Protein AF-A0A235B9M5-F1 (afdb_monomer_lite)

Foldseek 3Di:
DPDPVVVVVVVVVLLVVLLVVQLVVLVVPQDQWDQDDDDPDDDPDPTDGDDPVVSVVSSVVSSVVSSVVSVVVVVVVVVVVVVVVVVVVVVD

Structure (mmCIF, N/CA/C/O backbone):
data_AF-A0A235B9M5-F1
#
_entry.id   AF-A0A235B9M5-F1
#
loop_
_atom_site.group_PDB
_atom_site.id
_atom_site.type_symbol
_atom_site.label_atom_id
_atom_site.label_alt_id
_atom_site.label_comp_id
_atom_site.label_asym_id
_atom_site.label_entity_id
_atom_site.label_seq_id
_atom_site.pdbx_PDB_ins_code
_atom_site.Cartn_x
_atom_site.Cartn_y
_atom_site.Cartn_z
_atom_site.occupancy
_atom_site.B_iso_or_equiv
_atom_site.auth_seq_id
_atom_site.auth_comp_id
_atom_site.auth_asym_id
_atom_site.auth_atom_id
_atom_site.pdbx_PDB_model_num
ATOM 1 N N . MET A 1 1 ? -23.695 1.570 23.329 1.00 46.06 1 MET A N 1
ATOM 2 C CA . MET A 1 1 ? -23.512 0.335 22.529 1.00 46.06 1 MET A CA 1
ATOM 3 C C . MET A 1 1 ? -23.037 0.720 21.132 1.00 46.06 1 MET A C 1
ATOM 5 O O . MET A 1 1 ? -23.812 1.302 20.387 1.00 46.06 1 MET A O 1
ATOM 9 N N . LEU A 1 2 ? -21.768 0.485 20.779 1.00 46.47 2 LEU A N 1
ATOM 10 C CA . LEU A 1 2 ? -21.288 0.761 19.418 1.00 46.47 2 LEU A CA 1
ATOM 11 C C . LEU A 1 2 ? -21.818 -0.337 18.483 1.00 46.47 2 LEU A C 1
ATOM 13 O O . LEU A 1 2 ? -21.491 -1.511 18.651 1.00 46.47 2 LEU A O 1
ATOM 17 N N . ASN A 1 3 ? -22.682 0.039 17.543 1.00 48.56 3 ASN A N 1
ATOM 18 C CA . ASN A 1 3 ? -23.336 -0.885 16.623 1.00 48.56 3 ASN A CA 1
ATOM 19 C C . ASN A 1 3 ? -22.274 -1.589 15.748 1.00 48.56 3 ASN A C 1
ATOM 21 O O . ASN A 1 3 ? -21.553 -0.935 14.996 1.00 48.56 3 ASN A O 1
ATOM 25 N N . ARG A 1 4 ? -22.145 -2.923 15.832 1.00 55.31 4 ARG A N 1
ATOM 26 C CA . ARG A 1 4 ? -21.132 -3.701 15.076 1.00 55.31 4 ARG A CA 1
ATOM 27 C C . ARG A 1 4 ? -21.159 -3.407 13.566 1.00 55.31 4 ARG A C 1
ATOM 29 O O . ARG A 1 4 ? -20.115 -3.455 12.920 1.00 55.31 4 ARG A O 1
ATOM 36 N N . LYS A 1 5 ? -22.321 -3.025 13.018 1.00 56.31 5 LYS A N 1
ATOM 37 C CA . LYS A 1 5 ? -22.484 -2.644 11.605 1.00 56.31 5 LYS A CA 1
ATOM 38 C C . LYS A 1 5 ? -21.771 -1.337 11.228 1.00 56.31 5 LYS A C 1
ATOM 40 O O . LYS A 1 5 ? -21.291 -1.225 10.104 1.00 56.31 5 LYS A O 1
ATOM 45 N N . THR A 1 6 ? -21.676 -0.354 12.126 1.00 57.84 6 THR A N 1
ATOM 46 C CA . THR A 1 6 ? -20.956 0.904 11.844 1.00 57.84 6 THR A CA 1
ATOM 47 C C . THR A 1 6 ? -19.450 0.760 12.033 1.00 57.84 6 THR A C 1
ATOM 49 O O . THR A 1 6 ? -18.691 1.428 11.333 1.00 57.84 6 THR A O 1
ATOM 52 N N . LEU A 1 7 ? -19.006 -0.151 12.905 1.00 57.12 7 LEU A N 1
ATOM 53 C CA . LEU A 1 7 ? -17.587 -0.464 13.082 1.00 57.12 7 LEU A CA 1
ATOM 54 C C . LEU A 1 7 ? -16.993 -1.117 11.819 1.00 57.12 7 LEU A C 1
ATOM 56 O O . LEU A 1 7 ? -15.960 -0.668 11.332 1.00 57.12 7 LEU A O 1
ATOM 60 N N . GLY A 1 8 ? -17.688 -2.104 11.236 1.00 62.44 8 GLY A N 1
ATOM 61 C CA . GLY A 1 8 ? -17.237 -2.787 10.015 1.00 62.44 8 GLY A CA 1
ATOM 62 C C . GLY A 1 8 ? -17.098 -1.853 8.808 1.00 62.44 8 GLY A C 1
ATOM 63 O O . GLY A 1 8 ? -16.118 -1.940 8.077 1.00 62.44 8 GLY A O 1
ATOM 64 N N . LYS A 1 9 ? -18.017 -0.890 8.645 1.00 69.62 9 LYS A N 1
ATOM 65 C CA . LYS A 1 9 ? -17.937 0.116 7.571 1.00 69.62 9 LYS A CA 1
ATOM 66 C C . LYS A 1 9 ? -16.717 1.031 7.707 1.00 69.62 9 LYS A C 1
ATOM 68 O O . LYS A 1 9 ? -16.089 1.341 6.704 1.00 69.62 9 LYS A O 1
ATOM 73 N N . LYS A 1 10 ? -16.358 1.441 8.929 1.00 70.69 10 LYS A N 1
ATOM 74 C CA . LYS A 1 10 ? -15.171 2.281 9.171 1.00 70.69 10 LYS A CA 1
ATOM 75 C C . LYS A 1 10 ? -13.868 1.523 8.913 1.00 70.69 10 LYS A C 1
ATOM 77 O O . LYS A 1 10 ? -12.951 2.088 8.330 1.00 70.69 10 LYS A O 1
ATOM 82 N N . VAL A 1 11 ? -13.809 0.247 9.299 1.00 71.25 11 VAL A N 1
ATOM 83 C CA . VAL A 1 11 ? -12.650 -0.622 9.031 1.00 71.25 11 VAL A CA 1
ATOM 84 C C . VAL A 1 11 ? -12.496 -0.877 7.531 1.00 71.25 11 VAL A C 1
ATOM 86 O O . VAL A 1 11 ? -11.398 -0.737 7.005 1.00 71.25 11 VAL A O 1
ATOM 89 N N . ALA A 1 12 ? -13.593 -1.164 6.826 1.00 74.00 12 ALA A N 1
ATOM 90 C CA . ALA A 1 12 ? -13.576 -1.337 5.375 1.00 74.00 12 ALA A CA 1
ATOM 91 C C . ALA A 1 12 ? -13.133 -0.058 4.649 1.00 74.00 12 ALA A C 1
ATOM 93 O O . A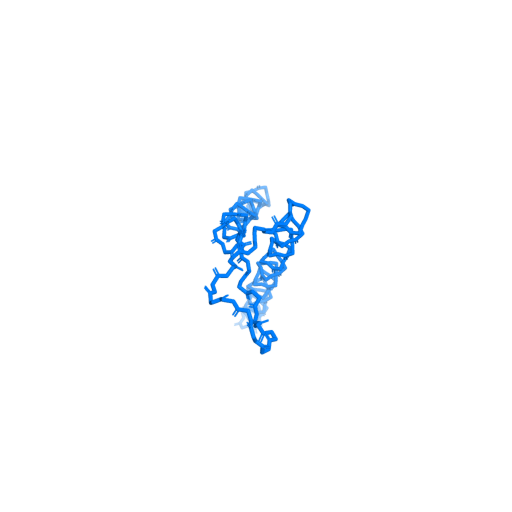LA A 1 12 ? -12.296 -0.123 3.756 1.00 74.00 12 ALA A O 1
ATOM 94 N N . LEU A 1 13 ? -13.630 1.111 5.071 1.00 77.31 13 LEU A N 1
ATOM 95 C CA . LEU A 1 13 ? -13.206 2.395 4.512 1.00 77.31 13 LEU A CA 1
ATOM 96 C C . LEU A 1 13 ? -11.703 2.629 4.727 1.00 77.31 13 LEU A C 1
ATOM 98 O O . LEU A 1 13 ? -11.008 3.015 3.795 1.00 77.31 13 LEU A O 1
ATOM 102 N N . GLY A 1 14 ? -11.190 2.339 5.927 1.00 76.25 14 GLY A N 1
ATOM 103 C CA . GLY A 1 14 ? -9.760 2.437 6.230 1.00 76.25 14 GLY A CA 1
ATOM 104 C C . GLY A 1 14 ? -8.905 1.499 5.374 1.00 76.25 14 GLY A C 1
ATOM 105 O O . GLY A 1 14 ? -7.872 1.918 4.859 1.00 76.25 14 GLY A O 1
ATOM 106 N N . ALA A 1 15 ? -9.365 0.265 5.155 1.00 76.06 15 ALA A N 1
ATOM 107 C CA . ALA A 1 15 ? -8.684 -0.699 4.292 1.00 76.06 15 ALA A CA 1
ATOM 108 C C . ALA A 1 15 ? -8.656 -0.243 2.825 1.00 76.06 15 ALA A C 1
ATOM 110 O O . ALA A 1 15 ? -7.612 -0.325 2.181 1.00 76.06 15 ALA A O 1
ATOM 111 N N . VAL A 1 16 ? -9.769 0.294 2.313 1.00 80.50 16 VAL A N 1
ATOM 112 C CA . VAL A 1 16 ? -9.847 0.843 0.950 1.00 80.50 16 VAL A CA 1
ATOM 113 C C . VAL A 1 16 ? -8.917 2.047 0.796 1.00 80.50 16 VAL A C 1
ATOM 115 O O . VAL A 1 16 ? -8.174 2.114 -0.178 1.00 80.50 16 VAL A O 1
ATOM 118 N N . VAL A 1 17 ? -8.892 2.964 1.767 1.00 80.81 17 VAL A N 1
ATOM 119 C CA . VAL A 1 17 ? -7.985 4.124 1.738 1.00 80.81 17 VAL A CA 1
ATOM 120 C C . VAL A 1 17 ? -6.519 3.679 1.776 1.00 80.81 17 VAL A C 1
ATOM 122 O O . VAL A 1 17 ? -5.721 4.173 0.985 1.00 80.81 17 VAL A O 1
ATOM 125 N N . CYS A 1 18 ? -6.164 2.708 2.623 1.00 79.50 18 CYS A N 1
ATOM 126 C CA . CYS A 1 18 ? -4.816 2.128 2.647 1.00 79.50 18 CYS A CA 1
ATOM 127 C C . CYS A 1 18 ? -4.437 1.485 1.310 1.00 79.50 18 CYS A C 1
ATOM 129 O O . CYS A 1 18 ? -3.321 1.692 0.839 1.00 79.50 18 CYS A O 1
ATOM 131 N N . LEU A 1 19 ? -5.350 0.741 0.682 1.00 78.50 19 LEU A N 1
ATOM 132 C CA . LEU A 1 19 ? -5.121 0.143 -0.633 1.00 78.50 19 LEU A CA 1
ATOM 133 C C . LEU A 1 19 ? -4.860 1.209 -1.698 1.00 78.50 19 LEU A C 1
ATOM 135 O O . LEU A 1 19 ? -3.873 1.116 -2.419 1.00 78.50 19 LEU A O 1
ATOM 139 N N . VAL A 1 20 ? -5.701 2.243 -1.760 1.00 82.44 20 VAL A N 1
ATOM 140 C CA . VAL A 1 20 ? -5.559 3.329 -2.740 1.00 82.44 20 VAL A CA 1
ATOM 141 C C . VAL A 1 20 ? -4.248 4.087 -2.531 1.00 82.44 20 VAL A C 1
ATOM 143 O O . VAL A 1 20 ? -3.526 4.328 -3.496 1.00 82.44 20 VAL A O 1
ATOM 146 N N . LEU A 1 21 ? -3.894 4.412 -1.284 1.00 80.19 21 LEU A N 1
ATOM 147 C CA . LEU A 1 21 ? -2.631 5.089 -0.976 1.00 80.19 21 LEU A CA 1
ATOM 148 C C . LEU A 1 21 ? -1.415 4.218 -1.309 1.00 80.19 21 LEU A C 1
ATOM 150 O O . LEU A 1 21 ? -0.466 4.722 -1.900 1.00 80.19 21 LEU A O 1
ATOM 154 N N . SER A 1 22 ? -1.458 2.921 -0.995 1.00 74.56 22 SER A N 1
ATOM 155 C CA . SER A 1 22 ? -0.378 1.974 -1.321 1.00 74.56 22 SER A CA 1
ATOM 156 C C . SER A 1 22 ? -0.169 1.857 -2.830 1.00 74.56 22 SER A C 1
ATOM 158 O O . SER A 1 22 ? 0.964 1.783 -3.304 1.00 74.56 22 SER A O 1
ATOM 160 N N . LEU A 1 23 ? -1.264 1.876 -3.591 1.00 77.31 23 LEU A N 1
ATOM 161 C CA . LEU A 1 23 ? -1.244 1.772 -5.045 1.00 77.31 23 LEU A CA 1
ATOM 162 C C . LEU A 1 23 ? -0.704 3.060 -5.686 1.00 77.31 23 LEU A C 1
ATOM 164 O O . LEU A 1 23 ? 0.159 2.993 -6.557 1.00 77.31 23 LEU A O 1
ATOM 168 N N . LEU A 1 24 ? -1.119 4.232 -5.193 1.00 80.38 24 LEU A N 1
ATOM 169 C CA . LEU A 1 24 ? -0.563 5.527 -5.607 1.00 80.38 24 LEU A CA 1
ATOM 170 C C . LEU A 1 24 ? 0.934 5.642 -5.298 1.00 80.38 24 LEU A C 1
ATOM 172 O O . LEU A 1 24 ? 1.707 6.057 -6.161 1.00 80.38 24 LEU A O 1
ATOM 176 N N . PHE A 1 25 ? 1.355 5.235 -4.099 1.00 77.00 25 PHE A N 1
ATOM 177 C CA . PHE A 1 25 ? 2.768 5.226 -3.723 1.00 77.00 25 PHE A CA 1
ATOM 178 C C . PHE A 1 25 ? 3.581 4.268 -4.589 1.00 77.00 25 PHE A C 1
ATOM 180 O O . PHE A 1 25 ? 4.671 4.625 -5.027 1.00 77.00 25 PHE A O 1
ATOM 187 N N . SER A 1 26 ? 3.043 3.087 -4.897 1.00 71.25 26 SER A N 1
ATOM 188 C CA . SER A 1 26 ? 3.722 2.116 -5.759 1.00 71.25 26 SER A CA 1
ATOM 189 C C . SER A 1 26 ? 3.898 2.642 -7.179 1.00 71.25 26 SER A C 1
ATOM 191 O O . SER A 1 26 ? 4.964 2.458 -7.755 1.00 71.25 26 SER A O 1
ATOM 193 N N . LEU A 1 27 ? 2.910 3.348 -7.734 1.00 73.44 27 LEU A N 1
ATOM 194 C CA . LEU A 1 27 ? 3.031 3.972 -9.056 1.00 73.44 27 LEU A CA 1
ATOM 195 C C . LEU A 1 27 ? 4.048 5.122 -9.084 1.00 73.44 27 LEU A C 1
ATOM 197 O O . LEU A 1 27 ? 4.725 5.294 -10.093 1.00 73.44 27 LEU A O 1
ATOM 201 N N . MET A 1 28 ? 4.164 5.886 -7.995 1.00 73.38 28 MET A N 1
ATOM 202 C CA . MET A 1 28 ? 5.091 7.024 -7.894 1.00 73.38 28 MET A CA 1
ATOM 203 C C . MET A 1 28 ? 6.534 6.608 -7.584 1.00 73.38 28 MET A C 1
ATOM 205 O O . MET A 1 28 ? 7.465 7.274 -8.027 1.00 73.38 28 MET A O 1
ATOM 209 N N . ILE A 1 29 ? 6.725 5.533 -6.813 1.00 69.69 29 ILE A N 1
ATOM 210 C CA . ILE A 1 29 ? 8.049 5.047 -6.388 1.00 69.69 29 ILE A CA 1
ATOM 211 C C . ILE A 1 29 ? 8.636 4.038 -7.375 1.00 69.69 29 ILE A C 1
ATOM 213 O O . ILE A 1 29 ? 9.858 3.917 -7.443 1.00 69.69 29 ILE A O 1
ATOM 217 N N . SER A 1 30 ? 7.804 3.307 -8.128 1.00 63.88 30 SER A N 1
ATOM 218 C CA . SER A 1 30 ? 8.314 2.265 -9.022 1.00 63.88 30 SER A CA 1
ATOM 219 C C . SER A 1 30 ? 9.269 2.872 -10.049 1.00 63.88 30 SER A C 1
ATOM 221 O O . SER A 1 30 ? 8.842 3.705 -10.854 1.00 63.88 30 SER A O 1
ATOM 223 N N . PRO A 1 31 ? 10.551 2.465 -10.044 1.00 62.81 31 PRO A N 1
ATOM 224 C CA . PRO A 1 31 ? 11.511 2.985 -10.997 1.00 62.81 31 PRO A CA 1
ATOM 225 C C . PRO A 1 31 ? 11.042 2.599 -12.401 1.00 62.81 31 PRO A C 1
ATOM 227 O O . PRO A 1 31 ? 10.719 1.444 -12.664 1.00 62.81 31 PRO A O 1
ATOM 230 N N . SER A 1 32 ? 10.953 3.577 -13.298 1.00 64.19 32 SER A N 1
ATOM 231 C CA . SER A 1 32 ? 10.630 3.368 -14.717 1.00 64.19 32 SER A CA 1
ATOM 232 C C . SER A 1 32 ? 11.883 3.129 -15.566 1.00 64.19 32 SER A C 1
ATOM 234 O O . SER A 1 32 ? 11.803 2.597 -16.674 1.0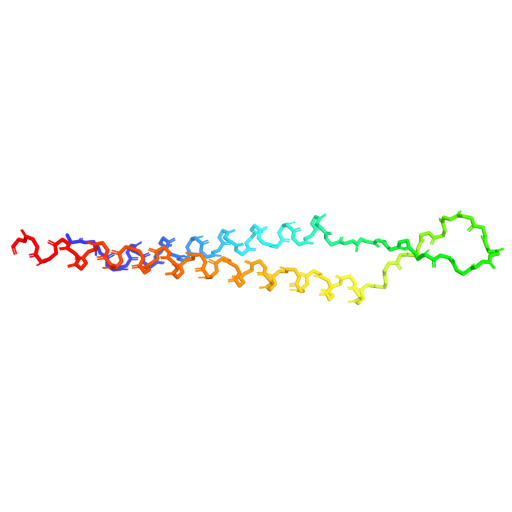0 64.19 32 SER A O 1
ATOM 236 N N . ALA A 1 33 ? 13.054 3.465 -15.023 1.00 58.09 33 ALA A N 1
ATOM 237 C CA . ALA A 1 33 ? 14.357 3.242 -15.623 1.00 58.09 33 ALA A CA 1
ATOM 238 C C . ALA A 1 33 ? 15.367 2.854 -14.539 1.00 58.09 33 ALA A C 1
ATOM 240 O O . ALA A 1 33 ? 15.310 3.362 -13.418 1.00 58.09 33 ALA A O 1
ATOM 241 N N . VAL A 1 34 ? 16.300 1.971 -14.888 1.00 60.47 34 VAL A N 1
ATOM 242 C CA . VAL A 1 34 ? 17.446 1.625 -14.039 1.00 60.47 34 VAL A CA 1
ATOM 243 C C . VAL A 1 34 ? 18.700 2.110 -14.752 1.00 60.47 34 VAL A C 1
ATOM 245 O O . VAL A 1 34 ? 18.871 1.875 -15.950 1.00 60.47 34 VAL A O 1
ATOM 248 N N . GLN A 1 35 ? 19.562 2.820 -14.029 1.00 58.47 35 GLN A N 1
ATOM 249 C CA . GLN A 1 35 ? 20.924 3.071 -14.483 1.00 58.47 35 GLN A CA 1
ATOM 250 C C . GLN A 1 35 ? 21.731 1.820 -14.149 1.00 58.47 35 GLN A C 1
ATOM 252 O O . GLN A 1 35 ? 21.906 1.495 -12.978 1.00 58.47 35 GLN A O 1
ATOM 257 N N . LEU A 1 36 ? 22.139 1.073 -15.172 1.00 60.25 36 LEU A N 1
ATOM 258 C CA . LEU A 1 36 ? 23.079 -0.023 -14.977 1.00 60.25 36 LEU A CA 1
ATOM 259 C C . LEU A 1 36 ? 24.445 0.593 -14.663 1.00 60.25 36 LEU A C 1
ATOM 261 O O . LEU A 1 36 ? 24.919 1.439 -15.424 1.00 60.25 36 LEU A O 1
ATOM 265 N N . GLU A 1 37 ? 25.047 0.195 -13.540 1.00 50.69 37 GLU A N 1
ATOM 266 C CA . GLU A 1 37 ? 26.468 0.445 -13.314 1.00 50.69 37 GLU A CA 1
ATOM 267 C C . GLU A 1 37 ? 27.268 -0.267 -14.404 1.00 50.69 37 GLU A C 1
ATOM 269 O O . GLU A 1 37 ? 26.967 -1.387 -14.818 1.00 50.69 37 GLU A O 1
ATOM 274 N N . GLN A 1 38 ? 28.232 0.466 -14.934 1.00 55.44 38 GLN A N 1
ATOM 275 C CA . GLN A 1 38 ? 28.915 0.183 -16.178 1.00 55.44 38 GLN A CA 1
ATOM 276 C C . GLN A 1 38 ? 30.149 -0.683 -15.907 1.00 55.44 38 GLN A C 1
ATOM 278 O O . GLN A 1 38 ? 30.978 -0.309 -15.080 1.00 55.44 38 GLN A O 1
ATOM 283 N N . GLU A 1 39 ? 30.299 -1.808 -16.615 1.00 55.00 39 GLU A N 1
ATOM 284 C CA . GLU A 1 39 ? 31.623 -2.421 -16.785 1.00 55.00 39 GLU A CA 1
ATOM 285 C C . GLU A 1 39 ? 32.517 -1.465 -17.593 1.00 55.00 39 GLU A C 1
ATOM 287 O O . GLU A 1 39 ? 32.048 -0.771 -18.500 1.00 55.00 39 GLU A O 1
ATOM 292 N N . GLU A 1 40 ? 33.794 -1.386 -17.210 1.00 48.78 40 GLU A N 1
ATOM 293 C CA . GLU A 1 40 ? 34.786 -0.428 -17.710 1.00 48.78 40 GLU A CA 1
ATOM 294 C C . GLU A 1 40 ? 34.814 -0.349 -19.251 1.00 48.78 40 GLU A C 1
ATOM 296 O O . GLU A 1 40 ? 35.271 -1.273 -19.919 1.00 48.78 40 GLU A O 1
ATOM 301 N N . GLY A 1 41 ? 34.383 0.784 -19.826 1.00 58.56 41 GLY A N 1
ATOM 302 C CA . GLY A 1 41 ? 34.734 1.158 -21.206 1.00 58.56 41 GLY A CA 1
ATOM 303 C C . GLY A 1 41 ? 33.631 1.706 -22.119 1.00 58.56 41 GLY A C 1
ATOM 304 O O . GLY A 1 41 ? 33.9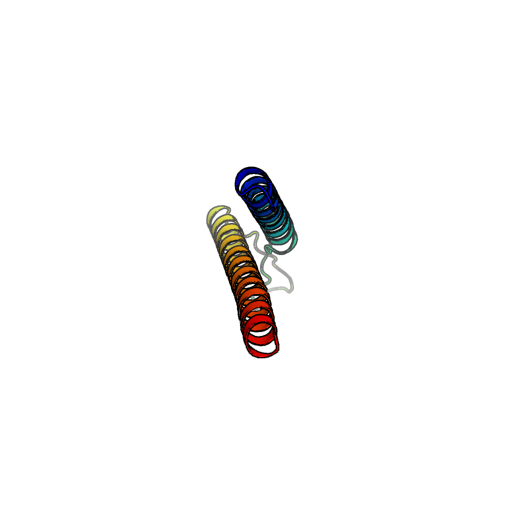63 2.239 -23.177 1.00 58.56 41 GLY A O 1
ATOM 305 N N . GLU A 1 42 ? 32.346 1.636 -21.758 1.00 51.28 42 GLU A N 1
ATOM 306 C CA . GLU A 1 42 ? 31.263 2.184 -22.600 1.00 51.28 42 GLU A CA 1
ATOM 307 C C . GLU A 1 42 ? 30.829 3.601 -22.158 1.00 51.28 42 GLU A C 1
ATOM 309 O O . GLU A 1 42 ? 31.151 4.058 -21.069 1.00 51.28 42 GLU A O 1
ATOM 314 N N . SER A 1 43 ? 30.152 4.361 -23.022 1.00 52.84 43 SER A N 1
ATOM 315 C CA . SER A 1 43 ? 29.829 5.786 -22.788 1.00 52.84 43 SER A CA 1
ATOM 316 C C . SER A 1 43 ? 28.863 6.023 -21.609 1.00 52.84 43 SER A C 1
ATOM 318 O O . SER A 1 43 ? 27.963 5.206 -21.393 1.00 52.84 43 SER A O 1
ATOM 320 N N . PRO A 1 44 ? 28.981 7.145 -20.872 1.00 51.53 44 PRO A N 1
ATOM 321 C CA . PRO A 1 44 ? 28.213 7.378 -19.652 1.00 51.53 44 PRO A CA 1
ATOM 322 C C . PRO A 1 44 ? 26.720 7.585 -19.947 1.00 51.53 44 PRO A C 1
ATOM 324 O O . PRO A 1 44 ? 26.349 8.403 -20.788 1.00 51.53 44 PRO A O 1
ATOM 327 N N . GLY A 1 45 ? 25.853 6.889 -19.204 1.00 51.97 45 GLY A N 1
ATOM 328 C CA . GLY A 1 45 ? 24.450 7.294 -19.048 1.00 51.97 45 GLY A CA 1
ATOM 329 C C . GLY A 1 45 ? 23.411 6.602 -19.934 1.00 51.97 45 GLY A C 1
ATOM 330 O O . GLY A 1 45 ? 22.374 7.201 -20.220 1.00 51.97 45 GLY A O 1
ATOM 331 N N . LYS A 1 46 ? 23.623 5.348 -20.351 1.00 51.62 46 LYS A N 1
ATOM 332 C CA . LYS A 1 4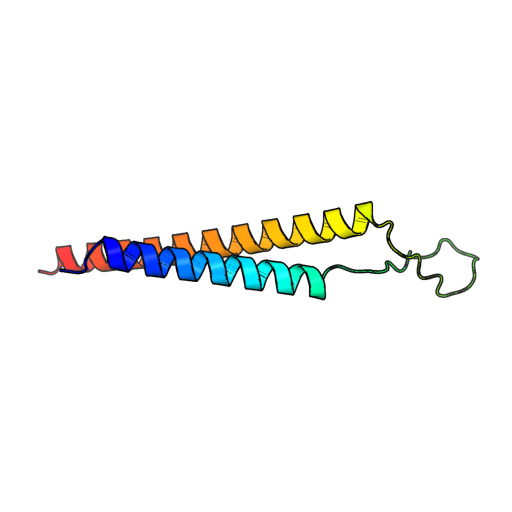6 ? 22.581 4.582 -21.056 1.00 51.62 46 LYS A CA 1
ATOM 333 C C . LYS A 1 46 ? 21.496 4.127 -20.072 1.00 51.62 46 LYS A C 1
ATOM 335 O O . LYS A 1 46 ? 21.565 3.049 -19.489 1.00 51.62 46 LYS A O 1
ATOM 340 N N . THR A 1 47 ? 20.487 4.969 -19.874 1.00 58.25 47 THR A N 1
ATOM 341 C CA . THR A 1 47 ? 19.252 4.601 -19.177 1.00 58.25 47 THR A CA 1
ATOM 342 C C . THR A 1 47 ? 18.499 3.573 -20.015 1.00 58.25 47 THR A C 1
ATOM 344 O O . THR A 1 47 ? 18.043 3.860 -21.122 1.00 58.25 47 THR A O 1
ATOM 347 N N . VAL A 1 48 ? 18.382 2.347 -19.505 1.00 62.84 48 VAL A N 1
ATOM 348 C CA . VAL A 1 48 ? 17.604 1.303 -20.177 1.00 62.84 48 VAL A CA 1
ATOM 349 C C . VAL A 1 48 ? 16.177 1.360 -19.626 1.00 62.84 48 VAL A C 1
ATOM 351 O O . VAL A 1 48 ? 15.998 1.264 -18.406 1.00 62.84 48 VAL A O 1
ATOM 354 N N . PRO A 1 49 ? 15.149 1.546 -20.477 1.00 63.22 49 PRO A N 1
ATOM 355 C CA . PRO A 1 49 ? 13.769 1.466 -20.022 1.00 63.22 49 PRO A CA 1
ATOM 356 C C . PRO A 1 49 ? 13.504 0.053 -19.498 1.00 63.22 49 PRO A C 1
ATOM 358 O O . PRO A 1 49 ? 13.850 -0.938 -20.147 1.00 63.22 49 PRO A O 1
ATOM 361 N N . LEU A 1 50 ? 12.898 -0.048 -18.314 1.00 66.19 50 LEU A N 1
ATOM 362 C CA . LEU A 1 50 ? 12.498 -1.341 -17.767 1.00 66.19 50 LEU A CA 1
ATOM 363 C C . LEU A 1 50 ? 11.482 -1.991 -18.706 1.00 66.19 50 LEU A C 1
ATOM 365 O O . LEU A 1 50 ? 10.551 -1.339 -19.186 1.00 66.19 50 LEU A O 1
ATOM 369 N N . SER A 1 51 ? 11.649 -3.290 -18.964 1.00 74.38 51 SER A N 1
ATOM 370 C CA . SER A 1 51 ? 10.643 -4.028 -19.719 1.00 74.38 51 SER A CA 1
ATOM 371 C C . SER A 1 51 ? 9.292 -3.918 -18.993 1.00 74.38 51 SER A C 1
ATOM 373 O O . SER A 1 51 ? 9.264 -3.927 -17.755 1.00 74.38 51 SER A O 1
ATOM 375 N N . PRO A 1 52 ? 8.160 -3.833 -19.717 1.00 73.38 52 PRO A N 1
ATOM 376 C CA . PRO A 1 52 ? 6.849 -3.657 -19.093 1.00 73.38 52 PRO A CA 1
ATOM 377 C C . PRO A 1 52 ? 6.571 -4.697 -18.000 1.00 73.38 52 PRO A C 1
ATOM 379 O O . PRO A 1 52 ? 6.015 -4.368 -16.958 1.00 73.38 52 PRO A O 1
ATOM 382 N N . GLY A 1 53 ? 7.027 -5.941 -18.195 1.00 76.94 53 GLY A N 1
ATOM 383 C CA . GLY A 1 53 ? 6.910 -7.006 -17.199 1.00 76.94 53 GLY A CA 1
ATOM 384 C C . GLY A 1 53 ? 7.657 -6.713 -15.894 1.00 76.94 53 GLY A C 1
ATOM 385 O O . GLY A 1 53 ? 7.081 -6.882 -14.821 1.00 76.94 53 GLY A O 1
ATOM 386 N N . LEU A 1 54 ? 8.902 -6.227 -15.963 1.00 73.62 54 LEU A N 1
ATOM 387 C CA . LEU A 1 54 ? 9.686 -5.895 -14.766 1.00 73.62 54 LEU A CA 1
ATOM 388 C C . LEU A 1 54 ? 9.083 -4.714 -13.994 1.00 73.62 54 LEU A C 1
ATOM 390 O O . LEU A 1 54 ? 9.061 -4.733 -12.764 1.00 73.62 54 LEU A O 1
ATOM 394 N N . TYR A 1 55 ? 8.551 -3.719 -14.710 1.00 76.50 55 TYR A N 1
ATOM 395 C CA . TYR A 1 55 ? 7.852 -2.588 -14.100 1.00 76.50 55 TYR A CA 1
ATOM 396 C C . TYR A 1 55 ? 6.639 -3.053 -13.281 1.00 76.50 55 TYR A C 1
ATOM 398 O O . TYR A 1 55 ? 6.526 -2.723 -12.100 1.00 76.50 55 TYR A O 1
ATOM 406 N N . TRP A 1 56 ? 5.766 -3.881 -13.866 1.00 76.12 56 TRP A N 1
ATOM 407 C CA . TRP A 1 56 ? 4.576 -4.383 -13.169 1.00 76.12 56 TRP A CA 1
ATOM 408 C C . TRP A 1 56 ? 4.919 -5.282 -11.978 1.00 76.12 56 TRP A C 1
ATOM 410 O O . TRP A 1 56 ? 4.237 -5.212 -10.958 1.00 76.12 56 TRP A O 1
ATOM 420 N N . ILE A 1 57 ? 5.993 -6.075 -12.062 1.00 80.88 57 ILE A N 1
ATOM 421 C CA . ILE A 1 57 ? 6.495 -6.858 -10.921 1.00 80.88 57 ILE A CA 1
ATOM 422 C C . ILE A 1 57 ? 6.917 -5.929 -9.774 1.00 80.88 57 ILE A C 1
ATOM 424 O O . ILE A 1 57 ? 6.560 -6.190 -8.625 1.00 80.88 57 ILE A O 1
ATOM 428 N N . GLY A 1 58 ? 7.607 -4.825 -10.079 1.00 77.12 58 GLY A N 1
ATOM 429 C CA . GLY A 1 58 ? 7.955 -3.796 -9.098 1.00 77.12 58 GLY A CA 1
ATOM 430 C C . GLY A 1 58 ? 6.718 -3.179 -8.444 1.00 77.12 58 GLY A C 1
ATOM 431 O O . GLY A 1 58 ? 6.605 -3.184 -7.218 1.00 77.12 58 GLY A O 1
ATOM 432 N N . VAL A 1 59 ? 5.748 -2.740 -9.250 1.00 77.56 59 VAL A N 1
ATOM 433 C CA . VAL A 1 59 ? 4.490 -2.150 -8.759 1.00 77.56 59 VAL A CA 1
ATOM 434 C C . VAL A 1 59 ? 3.740 -3.121 -7.842 1.00 77.56 59 VAL A C 1
ATOM 436 O O . VAL A 1 59 ? 3.294 -2.724 -6.762 1.00 77.56 59 VAL A O 1
ATOM 439 N N . ILE A 1 60 ? 3.619 -4.396 -8.230 1.00 81.25 60 ILE A N 1
ATOM 440 C CA . ILE A 1 60 ? 2.958 -5.429 -7.418 1.00 81.25 60 ILE A CA 1
ATOM 441 C C . ILE A 1 60 ? 3.730 -5.657 -6.115 1.00 81.25 60 ILE A C 1
ATOM 443 O O . ILE A 1 60 ? 3.120 -5.668 -5.046 1.00 81.25 60 ILE A O 1
ATOM 447 N N . GLY A 1 61 ? 5.057 -5.793 -6.187 1.00 82.31 61 GLY A N 1
ATOM 448 C CA . GLY A 1 61 ? 5.915 -5.993 -5.020 1.00 82.31 61 GLY A CA 1
ATOM 449 C C . GLY A 1 61 ? 5.779 -4.864 -3.999 1.00 82.31 61 GLY A C 1
ATOM 450 O O . GLY A 1 61 ? 5.512 -5.128 -2.824 1.00 82.31 61 GLY A O 1
ATOM 451 N N . PHE A 1 62 ? 5.865 -3.610 -4.450 1.00 79.25 62 PHE A N 1
ATOM 452 C CA . PHE A 1 62 ? 5.657 -2.443 -3.590 1.00 79.25 62 PHE A CA 1
ATOM 453 C C . PHE A 1 62 ? 4.241 -2.406 -3.012 1.00 79.25 62 PHE A C 1
ATOM 455 O O . PHE A 1 62 ? 4.079 -2.192 -1.809 1.00 79.25 62 PHE A O 1
ATOM 462 N N . THR A 1 63 ? 3.220 -2.690 -3.824 1.00 79.81 63 THR A N 1
ATOM 463 C CA . THR A 1 63 ? 1.823 -2.655 -3.369 1.00 79.81 63 THR A CA 1
ATOM 464 C C . THR A 1 63 ? 1.585 -3.678 -2.260 1.00 79.81 63 THR A C 1
ATOM 466 O O . THR A 1 63 ? 1.010 -3.342 -1.224 1.00 79.81 63 THR A O 1
ATOM 469 N N . VAL A 1 64 ? 2.064 -4.913 -2.440 1.00 82.62 64 VAL A N 1
ATOM 470 C CA . VAL A 1 64 ? 1.949 -5.983 -1.437 1.00 82.62 64 VAL A CA 1
ATOM 471 C C . VAL A 1 64 ? 2.714 -5.624 -0.164 1.00 82.62 64 VAL A C 1
ATOM 473 O O . VAL A 1 64 ? 2.194 -5.823 0.936 1.00 82.62 64 VAL A O 1
ATOM 476 N N . TRP A 1 65 ? 3.913 -5.051 -0.290 1.00 82.38 65 TRP A N 1
ATOM 477 C CA . TRP A 1 65 ? 4.731 -4.656 0.856 1.00 82.38 65 TRP A CA 1
ATOM 478 C C . TRP A 1 65 ? 4.058 -3.570 1.707 1.00 82.38 65 TRP A C 1
ATOM 480 O O . TRP A 1 65 ? 3.925 -3.724 2.925 1.00 82.38 65 TRP A O 1
ATOM 490 N N . PHE A 1 66 ? 3.538 -2.515 1.074 1.00 80.19 66 PHE A N 1
ATOM 491 C CA . PHE A 1 66 ? 2.789 -1.466 1.772 1.00 80.19 66 PHE A CA 1
ATOM 492 C C . PHE A 1 66 ? 1.480 -1.984 2.378 1.00 80.19 66 PHE A C 1
ATOM 494 O O . PHE A 1 66 ? 1.129 -1.612 3.501 1.00 80.19 66 PHE A O 1
ATOM 501 N N . MET A 1 67 ? 0.783 -2.890 1.689 1.00 80.94 67 MET A N 1
ATOM 502 C CA . MET A 1 67 ? -0.430 -3.510 2.221 1.00 80.94 67 MET A CA 1
ATOM 503 C C . MET A 1 67 ? -0.136 -4.348 3.477 1.00 80.94 67 MET A C 1
ATOM 505 O O . MET A 1 67 ? -0.882 -4.270 4.457 1.00 80.94 67 MET A O 1
ATOM 509 N N . ALA A 1 68 ? 0.971 -5.098 3.486 1.00 82.25 68 ALA A N 1
ATOM 510 C CA . ALA A 1 68 ? 1.421 -5.863 4.647 1.00 82.25 68 ALA A CA 1
ATOM 511 C C . ALA A 1 68 ? 1.780 -4.952 5.834 1.00 82.25 68 ALA A C 1
ATOM 513 O O . ALA A 1 68 ? 1.358 -5.223 6.961 1.00 82.25 68 ALA A O 1
ATOM 514 N N . LEU A 1 69 ? 2.480 -3.837 5.588 1.00 83.62 69 LEU A N 1
ATOM 515 C CA . LEU A 1 69 ? 2.767 -2.826 6.614 1.00 83.62 69 LEU A CA 1
ATOM 516 C C . LEU A 1 69 ? 1.487 -2.206 7.189 1.00 83.62 69 LEU A C 1
ATOM 518 O O . LEU A 1 69 ? 1.358 -2.070 8.407 1.00 83.62 69 LEU A O 1
ATOM 522 N N . GLY A 1 70 ? 0.517 -1.875 6.334 1.00 83.06 70 GLY A N 1
ATOM 523 C CA . GLY A 1 70 ? -0.778 -1.346 6.766 1.00 83.06 70 GLY A CA 1
ATOM 524 C C . GLY A 1 70 ? -1.544 -2.327 7.660 1.00 83.06 70 GLY A C 1
ATOM 525 O O . GLY A 1 70 ? -2.068 -1.939 8.706 1.00 83.06 70 GLY A O 1
ATOM 526 N N . LEU A 1 71 ? -1.558 -3.614 7.296 1.00 83.31 71 LEU A N 1
ATOM 527 C CA . LEU A 1 71 ? -2.153 -4.675 8.115 1.00 83.31 71 LEU A CA 1
ATOM 528 C C . LEU A 1 71 ? -1.439 -4.840 9.460 1.00 83.31 71 LEU A C 1
ATOM 530 O O . LEU A 1 71 ? -2.106 -4.960 10.489 1.00 83.31 71 LEU A O 1
ATOM 534 N N . LEU A 1 72 ? -0.105 -4.803 9.469 1.00 86.62 72 LEU A N 1
ATOM 535 C CA . LEU A 1 72 ? 0.686 -4.878 10.695 1.00 86.62 72 LEU A CA 1
ATOM 536 C C . LEU A 1 72 ? 0.331 -3.728 11.649 1.00 86.62 72 LEU A C 1
ATOM 538 O O . LEU A 1 72 ? 0.028 -3.964 12.819 1.00 86.62 72 LEU A O 1
ATOM 542 N N . LEU A 1 73 ? 0.294 -2.492 11.143 1.00 84.25 73 LEU A N 1
ATOM 543 C CA . LEU A 1 73 ? -0.093 -1.317 11.929 1.00 84.25 73 LEU A CA 1
ATOM 544 C C . LEU A 1 73 ? -1.518 -1.446 12.474 1.00 84.25 73 LEU A C 1
ATOM 546 O O . LEU A 1 73 ? -1.762 -1.155 13.646 1.00 84.25 73 LEU A O 1
ATOM 550 N N . PHE A 1 74 ? -2.454 -1.933 11.659 1.00 83.19 74 PHE A N 1
ATOM 551 C CA . PHE A 1 74 ? -3.829 -2.162 12.094 1.00 83.19 74 PHE A CA 1
ATOM 552 C C . PHE A 1 74 ? -3.921 -3.194 13.229 1.00 83.19 74 PHE A C 1
ATOM 554 O O . PHE A 1 74 ? -4.668 -2.989 14.194 1.00 83.19 74 PHE A O 1
ATOM 561 N N . LEU A 1 75 ? -3.150 -4.283 13.145 1.00 84.50 75 LEU A N 1
ATOM 562 C CA . LEU A 1 75 ? -3.069 -5.293 14.201 1.00 84.50 75 LEU A CA 1
ATOM 563 C C . LEU A 1 75 ? -2.475 -4.714 15.486 1.00 84.50 75 LEU A C 1
ATOM 565 O O . LEU A 1 75 ? -3.044 -4.937 16.554 1.00 84.50 75 LEU A O 1
ATOM 569 N N . ILE A 1 76 ? -1.401 -3.925 15.392 1.00 87.69 76 ILE A N 1
ATOM 570 C CA . ILE A 1 76 ? -0.780 -3.260 16.548 1.00 87.69 76 ILE A CA 1
ATOM 571 C C . ILE A 1 76 ? -1.790 -2.338 17.235 1.00 87.69 76 ILE A C 1
ATOM 573 O O . ILE A 1 76 ? -2.011 -2.458 18.439 1.00 87.69 76 ILE A O 1
ATOM 577 N N . VAL A 1 77 ? -2.461 -1.463 16.481 1.00 84.31 77 VAL A N 1
ATOM 578 C CA . VAL A 1 77 ? -3.476 -0.552 17.036 1.00 84.31 77 VAL A CA 1
ATOM 579 C C . VAL A 1 77 ? -4.617 -1.339 17.684 1.00 84.31 77 VAL A C 1
ATOM 581 O O . VAL A 1 77 ? -5.042 -1.018 18.794 1.00 84.31 77 VA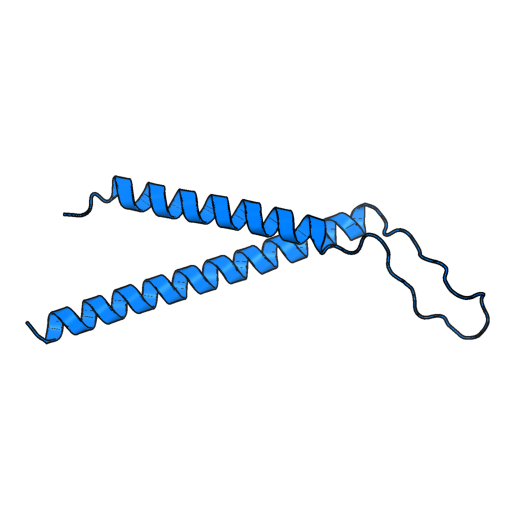L A O 1
ATOM 584 N N . SER A 1 78 ? -5.087 -2.404 17.033 1.00 83.06 78 SER A N 1
ATOM 585 C CA . SER A 1 78 ? -6.138 -3.268 17.581 1.00 83.06 78 SER A CA 1
ATOM 586 C C . SER A 1 78 ? -5.707 -3.947 18.884 1.00 83.06 78 SER A C 1
ATOM 588 O O . SER A 1 78 ? -6.491 -3.998 19.836 1.00 83.06 78 SER A O 1
ATOM 590 N N . LEU A 1 79 ? -4.460 -4.420 18.957 1.00 87.25 79 LEU A N 1
ATOM 591 C CA . LEU A 1 79 ? -3.881 -5.037 20.147 1.00 87.25 79 LEU A CA 1
ATOM 592 C C . LEU A 1 79 ? -3.764 -4.026 21.295 1.00 87.25 79 LEU A C 1
ATOM 594 O O . LEU A 1 79 ? -4.183 -4.322 22.411 1.00 87.25 79 LEU A O 1
ATOM 598 N N . VAL A 1 80 ? -3.270 -2.816 21.018 1.00 88.31 80 VAL A N 1
ATOM 599 C CA . VAL A 1 80 ? -3.158 -1.728 22.004 1.00 88.31 80 VAL A CA 1
ATOM 600 C C . VAL A 1 80 ? -4.530 -1.367 22.570 1.00 88.31 80 VAL A C 1
ATOM 602 O O . VAL A 1 80 ? -4.701 -1.291 23.787 1.00 88.31 80 VAL A O 1
ATOM 605 N N . VAL A 1 81 ? -5.540 -1.213 21.709 1.00 86.44 81 VAL A N 1
ATOM 606 C CA . VAL A 1 81 ? -6.920 -0.938 22.139 1.00 86.44 81 VAL A CA 1
ATOM 607 C C . VAL A 1 81 ? -7.475 -2.085 22.989 1.00 86.44 81 VAL A C 1
ATOM 609 O O . VAL A 1 81 ? -8.176 -1.843 23.976 1.00 86.44 81 VAL A O 1
ATOM 612 N N . TRP A 1 82 ? -7.167 -3.335 22.634 1.00 86.44 82 TRP A N 1
ATOM 613 C CA . TRP A 1 82 ? -7.597 -4.504 23.398 1.00 86.44 82 TRP A CA 1
ATOM 614 C C . TRP A 1 82 ? -6.940 -4.567 24.783 1.00 86.44 82 TRP A C 1
ATOM 616 O O . TRP A 1 82 ? -7.655 -4.713 25.777 1.00 86.44 82 TRP A O 1
ATOM 626 N N . LEU A 1 83 ? -5.620 -4.370 24.865 1.00 87.38 83 LEU A N 1
ATOM 627 C CA . LEU A 1 83 ? -4.862 -4.335 26.120 1.00 87.38 83 LEU A CA 1
ATOM 628 C C . LEU A 1 83 ? -5.344 -3.207 27.036 1.00 87.38 83 LEU A C 1
ATOM 630 O O . LEU A 1 83 ? -5.659 -3.454 28.200 1.00 87.38 83 LEU A O 1
ATOM 634 N N . TRP A 1 84 ? -5.512 -1.998 26.496 1.00 85.44 84 TRP A N 1
ATOM 635 C CA . TRP A 1 84 ? -6.043 -0.851 27.237 1.00 85.44 84 TRP A CA 1
ATOM 636 C C . TRP A 1 84 ? -7.423 -1.146 27.839 1.00 85.44 84 TRP A C 1
ATOM 638 O O . TRP A 1 84 ? -7.705 -0.849 29.002 1.00 85.44 84 TRP A O 1
ATOM 648 N N . LYS A 1 85 ? -8.302 -1.779 27.055 1.00 82.62 85 LYS A N 1
ATOM 649 C CA . LYS A 1 85 ? -9.642 -2.174 27.506 1.00 82.62 85 LYS A CA 1
ATOM 650 C C . LYS A 1 85 ? -9.612 -3.319 28.524 1.00 82.62 85 LYS A C 1
ATOM 652 O O . LYS A 1 85 ? -10.543 -3.433 29.321 1.00 82.62 85 LYS A O 1
ATOM 657 N N . GLY A 1 86 ? -8.589 -4.170 28.482 1.00 79.56 86 GLY A N 1
ATOM 658 C CA . GLY A 1 86 ? -8.334 -5.212 29.475 1.00 79.56 86 GLY A CA 1
ATOM 659 C C . GLY A 1 86 ? -7.891 -4.634 30.819 1.00 79.56 86 GLY A C 1
ATOM 660 O O . GLY A 1 86 ? -8.433 -5.035 31.846 1.00 79.56 86 GLY A O 1
ATOM 661 N N . MET A 1 87 ? -6.987 -3.648 30.815 1.00 74.56 87 MET A N 1
ATOM 662 C CA . MET A 1 87 ? -6.539 -2.973 32.042 1.00 74.56 87 MET A CA 1
ATOM 663 C C . MET A 1 87 ? -7.683 -2.232 32.736 1.00 74.56 87 MET A C 1
ATOM 665 O O . MET A 1 87 ? -7.918 -2.459 33.918 1.00 74.56 87 MET A O 1
ATOM 669 N N . LYS A 1 88 ? -8.490 -1.465 31.988 1.00 71.31 88 LYS A N 1
ATOM 670 C CA . LYS A 1 88 ? -9.656 -0.757 32.554 1.00 71.31 88 LYS A CA 1
ATOM 671 C C . LYS A 1 88 ? -10.700 -1.666 33.212 1.00 71.31 88 LYS A C 1
ATOM 673 O O . LYS A 1 88 ? -11.507 -1.177 33.988 1.00 71.31 88 LYS A O 1
ATOM 678 N N . ARG A 1 89 ? -10.734 -2.963 32.883 1.00 65.75 89 ARG A N 1
ATOM 679 C CA . ARG A 1 89 ? -11.635 -3.931 33.535 1.00 65.75 89 ARG A CA 1
ATOM 680 C C . ARG A 1 89 ? -11.092 -4.498 34.843 1.00 65.75 89 ARG A C 1
ATOM 682 O O . ARG A 1 89 ? -11.852 -5.148 35.542 1.00 65.75 89 ARG A O 1
ATOM 689 N N . LYS A 1 90 ? -9.803 -4.321 35.140 1.00 62.09 90 L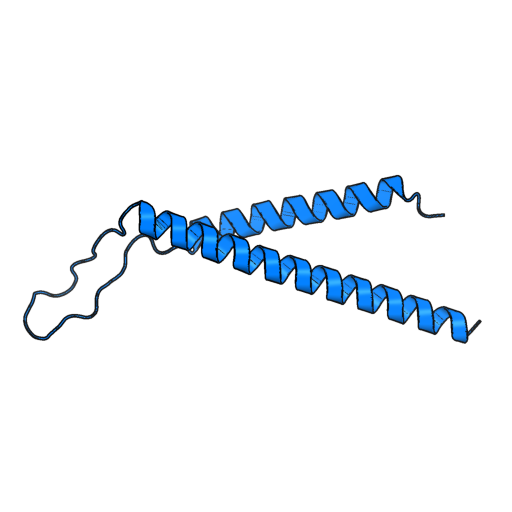YS A N 1
ATOM 690 C CA . LYS A 1 90 ? -9.195 -4.779 36.397 1.00 62.09 90 LYS A CA 1
ATOM 691 C C . LYS A 1 90 ? -9.208 -3.711 37.494 1.00 62.09 90 LYS A C 1
ATOM 693 O O . LYS A 1 90 ? -8.963 -4.047 38.643 1.00 62.09 90 LYS A O 1
ATOM 698 N N . GLU A 1 91 ? -9.472 -2.457 37.136 1.00 59.16 91 GLU A N 1
ATOM 699 C CA . GLU A 1 91 ? -9.482 -1.305 38.051 1.00 59.16 91 GLU A CA 1
ATOM 700 C C . GLU A 1 91 ? -10.889 -0.899 38.528 1.00 59.16 91 GLU A C 1
ATOM 702 O O . GLU A 1 91 ? -11.005 0.049 39.301 1.00 59.16 91 GLU A O 1
ATOM 707 N N . GLY A 1 92 ? -11.950 -1.568 38.064 1.00 48.59 92 GLY A N 1
ATOM 708 C CA . GLY A 1 92 ? -13.345 -1.238 38.384 1.00 48.59 92 GLY A CA 1
ATOM 709 C C . GLY A 1 92 ? -14.143 -2.424 38.889 1.00 48.59 92 GLY A C 1
ATOM 710 O O . GLY A 1 92 ? -13.731 -3.571 38.603 1.00 48.59 92 GLY A O 1
#

Secondary structure (DSSP, 8-state):
---HHHHHHHHHHHHHHHHHHHHHHHHHHS-SEEEPPPPTTSPTT-EEEPPHHHHHHHHHHHHHHHHHHHHHHHHHHHHHHHHHHHHTTT--

pLDDT: mean 71.27, std 12.07, range [46.06, 88.31]

Sequence (92 aa):
MLNRKTLGKKVALGAVVCLVLSLLFSLMISPSAVQLEQEEGESPGKTVPLSPGLYWIGVIGFTVWFMALGLLLFLIVSLVVWLWKGMKRKEG

Organism: NCBI:txid1642702

Radius of gyration: 21.92 Å; chains: 1; bounding box: 58×14×61 Å